Protein AF-A0A946J649-F1 (afdb_monomer_lite)

Secondary structure (DSSP, 8-state):
--HHHHHHHHT-S-PEEPPPS-HHHHHH---EES-HHHHHHHS-HHHHHHHHHHHHHHHTTEEEEEEEETTEEEEEEEEEEEPTT--

Structure (mmCIF, N/CA/C/O backbone):
data_AF-A0A946J649-F1
#
_entry.id   AF-A0A946J649-F1
#
loop_
_atom_site.group_PDB
_atom_site.id
_atom_site.type_symbol
_atom_site.label_atom_id
_atom_site.label_alt_id
_atom_site.label_comp_id
_atom_site.label_asym_id
_atom_site.label_entity_id
_atom_site.label_seq_id
_atom_site.pdbx_PDB_ins_code
_atom_site.Cartn_x
_atom_site.Cartn_y
_atom_site.Cartn_z
_atom_site.occupancy
_atom_site.B_iso_or_equiv
_atom_site.auth_seq_id
_atom_site.auth_comp_id
_atom_site.auth_asym_id
_atom_site.auth_atom_id
_atom_site.pdbx_PDB_model_num
ATOM 1 N N . MET A 1 1 ? 11.176 -27.766 8.942 1.00 48.34 1 MET A N 1
ATOM 2 C CA . MET A 1 1 ? 10.550 -26.524 9.453 1.00 48.34 1 MET A CA 1
ATOM 3 C C . MET A 1 1 ? 11.599 -25.500 9.925 1.00 48.34 1 MET A C 1
ATOM 5 O O . MET A 1 1 ? 11.441 -24.908 10.975 1.00 48.34 1 MET A O 1
ATOM 9 N N . PHE A 1 2 ? 12.675 -25.279 9.158 1.00 43.66 2 PHE A N 1
ATOM 10 C CA . PHE A 1 2 ? 13.710 -24.264 9.458 1.00 43.66 2 PHE A CA 1
ATOM 11 C C . PHE A 1 2 ? 14.081 -23.437 8.213 1.00 43.66 2 PHE A C 1
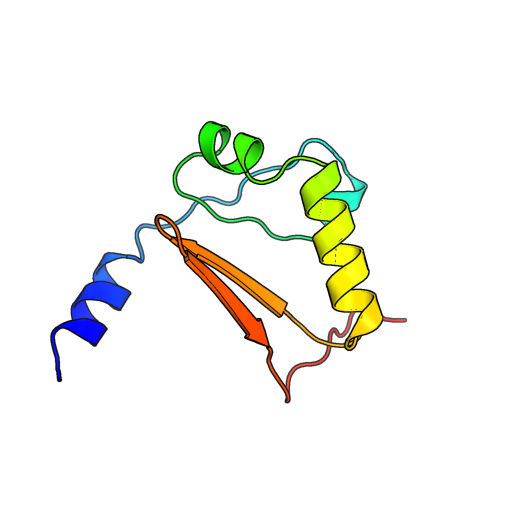ATOM 13 O O . PHE A 1 2 ? 14.396 -22.258 8.322 1.00 43.66 2 PHE A O 1
ATOM 20 N N . PHE A 1 3 ? 13.922 -24.012 7.016 1.00 40.38 3 PHE A N 1
ATOM 21 C CA . PHE A 1 3 ? 14.181 -23.339 5.741 1.00 40.38 3 PHE A CA 1
ATOM 22 C C . PHE A 1 3 ? 13.291 -22.116 5.475 1.00 40.38 3 PHE A C 1
ATOM 24 O O . PHE A 1 3 ? 13.793 -21.117 4.980 1.00 40.38 3 PHE A O 1
ATOM 31 N N . VAL A 1 4 ? 12.009 -22.142 5.860 1.00 49.75 4 VAL A N 1
ATOM 32 C CA . VAL A 1 4 ? 11.088 -21.001 5.667 1.00 49.75 4 VAL A CA 1
ATOM 33 C C . VAL A 1 4 ? 11.525 -19.783 6.488 1.00 49.75 4 VAL A C 1
ATOM 35 O O . VAL A 1 4 ? 11.472 -18.658 6.008 1.00 49.75 4 VAL A O 1
ATOM 38 N N . ILE A 1 5 ? 12.019 -20.010 7.707 1.00 50.28 5 ILE A N 1
ATOM 39 C CA . ILE A 1 5 ? 12.478 -18.941 8.602 1.00 50.28 5 ILE A CA 1
ATOM 40 C C . ILE A 1 5 ? 13.774 -18.318 8.069 1.00 50.28 5 ILE A C 1
ATOM 42 O O . ILE A 1 5 ? 13.903 -17.098 8.074 1.00 50.28 5 ILE A O 1
ATOM 46 N N . TRP A 1 6 ? 14.699 -19.133 7.545 1.00 34.84 6 TRP A N 1
ATOM 47 C CA . TRP A 1 6 ? 15.936 -18.640 6.930 1.00 34.84 6 TRP A CA 1
ATOM 48 C C . TRP A 1 6 ? 15.673 -17.852 5.6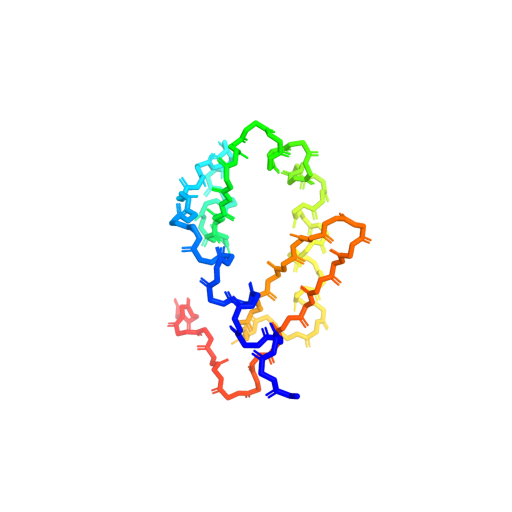38 1.00 34.84 6 TRP A C 1
ATOM 50 O O . TRP A 1 6 ? 16.280 -16.807 5.432 1.00 34.84 6 TRP A O 1
ATOM 60 N N . PHE A 1 7 ? 14.705 -18.290 4.826 1.00 45.66 7 PHE A N 1
ATOM 61 C CA . PHE A 1 7 ? 14.292 -17.595 3.601 1.00 45.66 7 PHE A CA 1
ATOM 62 C C . PHE A 1 7 ? 13.633 -16.238 3.891 1.00 45.66 7 PHE A C 1
ATOM 64 O O . PHE A 1 7 ? 13.904 -15.255 3.211 1.00 45.66 7 PHE A O 1
ATOM 71 N N . ILE A 1 8 ? 12.810 -16.160 4.943 1.00 53.19 8 ILE A N 1
ATOM 72 C CA . ILE A 1 8 ? 12.213 -14.897 5.402 1.00 53.19 8 ILE A CA 1
ATOM 73 C C . ILE A 1 8 ? 13.299 -13.950 5.935 1.00 53.19 8 ILE A C 1
ATOM 75 O O . ILE A 1 8 ? 13.273 -12.762 5.621 1.00 53.19 8 ILE A O 1
ATOM 79 N N . PHE A 1 9 ? 14.276 -14.462 6.694 1.00 49.50 9 PHE A N 1
ATOM 80 C CA . PHE A 1 9 ? 15.379 -13.655 7.228 1.00 49.50 9 PHE A CA 1
ATOM 81 C C . PHE A 1 9 ? 16.339 -13.153 6.142 1.00 49.50 9 PHE A C 1
ATOM 83 O O . PHE A 1 9 ? 16.737 -11.993 6.188 1.00 49.50 9 PHE A O 1
ATOM 90 N N . SER A 1 10 ? 16.690 -13.971 5.142 1.00 50.59 10 SER A N 1
ATOM 91 C CA . SER A 1 10 ? 17.584 -13.540 4.056 1.00 50.59 10 SER A CA 1
ATOM 92 C C . SER A 1 10 ? 16.932 -12.527 3.108 1.00 50.59 10 SER A C 1
ATOM 94 O O . SER A 1 10 ? 17.637 -11.797 2.414 1.00 50.59 10 SER A O 1
ATOM 96 N N . TYR A 1 11 ? 15.595 -12.474 3.068 1.00 51.91 11 TYR A N 1
ATOM 97 C CA . TYR A 1 11 ? 14.833 -11.515 2.262 1.00 51.91 11 TYR A CA 1
ATOM 98 C C . TYR A 1 11 ? 14.760 -10.117 2.888 1.00 51.91 11 TYR A C 1
ATOM 100 O O . TYR A 1 11 ? 14.432 -9.151 2.199 1.00 51.91 11 TYR A O 1
ATOM 108 N N . PHE A 1 12 ? 15.130 -9.970 4.164 1.00 53.69 12 PHE A N 1
ATOM 109 C CA . PHE A 1 12 ? 15.441 -8.664 4.747 1.00 53.69 12 PHE A CA 1
ATOM 110 C C . PHE A 1 12 ? 16.807 -8.166 4.239 1.00 53.69 12 PHE A C 1
ATOM 112 O O . PHE A 1 12 ? 17.702 -7.828 5.007 1.00 53.69 12 PHE A O 1
ATOM 119 N N . ARG A 1 13 ? 16.973 -8.069 2.913 1.00 55.50 13 ARG A N 1
ATOM 120 C CA . ARG A 1 13 ? 17.791 -6.981 2.370 1.00 55.50 13 ARG A CA 1
ATOM 121 C C . ARG A 1 13 ? 17.098 -5.692 2.807 1.00 55.50 13 ARG A C 1
ATOM 123 O O . ARG A 1 13 ? 15.868 -5.633 2.799 1.00 55.50 13 ARG A O 1
ATOM 130 N N . GLU A 1 14 ? 17.857 -4.692 3.245 1.00 65.69 14 GLU A N 1
ATOM 131 C CA . GLU A 1 14 ? 17.301 -3.395 3.641 1.00 65.69 14 GLU A CA 1
ATOM 132 C C . GLU A 1 14 ? 16.556 -2.772 2.452 1.00 65.69 14 GLU A C 1
ATOM 134 O O . GLU A 1 14 ? 17.149 -2.125 1.585 1.00 65.69 14 GLU A O 1
ATOM 139 N N . LYS A 1 15 ? 15.242 -3.009 2.382 1.00 77.56 15 LYS A N 1
ATOM 140 C CA . LYS A 1 15 ? 14.376 -2.396 1.382 1.00 77.56 15 LYS A CA 1
ATOM 141 C C . LYS A 1 15 ? 14.407 -0.893 1.591 1.00 77.56 15 LYS A C 1
ATOM 143 O O . LYS A 1 15 ? 14.248 -0.401 2.709 1.00 77.56 15 LYS A O 1
ATOM 148 N N . LYS A 1 16 ? 14.594 -0.151 0.507 1.00 86.81 16 LYS A N 1
ATOM 149 C CA . LYS A 1 16 ? 14.677 1.306 0.566 1.00 86.81 16 LYS A CA 1
ATOM 150 C C . LYS A 1 16 ? 13.278 1.891 0.482 1.00 86.81 16 LYS A C 1
ATOM 152 O O . LYS A 1 16 ? 12.441 1.395 -0.273 1.00 86.81 16 LYS A O 1
ATOM 157 N N . ARG A 1 17 ? 13.034 2.963 1.241 1.00 89.50 17 ARG A N 1
ATOM 158 C CA . ARG A 1 17 ? 11.810 3.756 1.086 1.00 89.50 17 ARG A CA 1
ATOM 159 C C . ARG A 1 17 ? 11.818 4.381 -0.305 1.00 89.50 17 ARG A C 1
ATOM 161 O O . ARG A 1 17 ? 12.773 5.065 -0.679 1.00 89.50 17 ARG A O 1
ATOM 168 N N . ILE A 1 18 ? 10.760 4.144 -1.064 1.00 89.19 18 ILE A N 1
ATOM 169 C CA . ILE A 1 18 ? 10.588 4.670 -2.415 1.00 89.19 18 ILE A CA 1
ATOM 170 C C . ILE A 1 18 ? 9.654 5.866 -2.324 1.00 89.19 18 ILE A C 1
ATOM 172 O O . ILE A 1 18 ? 8.561 5.751 -1.786 1.00 89.19 18 ILE A O 1
ATOM 176 N N . LYS A 1 19 ? 10.091 7.008 -2.864 1.00 88.75 19 LYS A N 1
ATOM 177 C CA . LYS A 1 19 ? 9.232 8.186 -3.003 1.00 88.75 19 LYS A CA 1
ATOM 178 C C . LYS A 1 19 ? 8.318 8.046 -4.218 1.00 88.75 19 LYS A C 1
ATOM 180 O O . LYS A 1 19 ? 8.796 7.798 -5.334 1.00 88.75 19 LYS A O 1
ATOM 185 N N . LEU A 1 20 ? 7.033 8.246 -3.990 1.00 88.38 20 LEU A N 1
ATOM 186 C CA . LEU A 1 20 ? 5.976 8.379 -4.974 1.00 88.38 20 LEU A CA 1
ATOM 187 C C . LEU A 1 20 ? 5.925 9.817 -5.493 1.00 88.38 20 LEU A C 1
ATOM 189 O O . LEU A 1 20 ? 6.303 10.770 -4.814 1.00 88.38 20 LEU A O 1
ATOM 193 N N . GLU A 1 21 ? 5.482 9.963 -6.736 1.00 83.19 21 GLU A N 1
ATOM 194 C CA . GLU A 1 21 ? 5.405 11.267 -7.405 1.00 83.19 21 GLU A CA 1
ATOM 195 C C . GLU A 1 21 ? 4.170 12.063 -6.970 1.00 83.19 21 GLU A C 1
ATOM 197 O O . GLU A 1 21 ? 4.192 13.291 -6.943 1.00 83.19 21 GLU A O 1
ATOM 202 N N . ASN A 1 22 ? 3.094 11.364 -6.603 1.00 87.06 22 ASN A N 1
ATOM 203 C CA . ASN A 1 22 ? 1.864 11.981 -6.134 1.00 87.06 22 ASN A CA 1
ATOM 204 C C . ASN A 1 22 ? 1.913 12.167 -4.609 1.00 87.06 22 ASN A C 1
ATOM 206 O O . ASN A 1 22 ? 2.010 11.195 -3.857 1.00 87.06 22 ASN A O 1
ATOM 210 N N . ILE A 1 23 ? 1.799 13.421 -4.166 1.00 87.56 23 ILE A N 1
ATOM 211 C CA . ILE A 1 23 ? 1.834 13.799 -2.750 1.00 87.56 23 ILE A CA 1
ATOM 212 C C . ILE A 1 23 ? 0.678 13.216 -1.932 1.00 87.56 23 ILE A C 1
ATOM 214 O O . ILE A 1 23 ? 0.845 12.975 -0.740 1.00 87.56 23 ILE A O 1
ATOM 218 N N . ASP A 1 24 ? -0.475 12.969 -2.552 1.00 87.62 24 ASP A N 1
ATOM 219 C CA . ASP A 1 24 ? -1.610 12.354 -1.870 1.00 87.62 24 ASP A CA 1
ATOM 220 C C . ASP A 1 24 ? -1.297 10.891 -1.555 1.00 87.62 24 ASP A C 1
ATOM 222 O O . ASP A 1 24 ? -1.541 10.429 -0.447 1.00 87.62 24 ASP A O 1
ATOM 226 N N . PHE A 1 25 ? -0.634 10.180 -2.469 1.00 90.06 25 PHE A N 1
ATOM 227 C CA . PHE A 1 25 ? -0.207 8.809 -2.207 1.00 90.06 25 PHE A CA 1
ATOM 228 C C . PHE A 1 25 ? 0.938 8.703 -1.196 1.00 90.06 25 PHE A C 1
ATOM 230 O O . PHE A 1 25 ? 0.959 7.736 -0.446 1.00 90.06 25 PHE A O 1
ATOM 237 N N . GLU A 1 26 ? 1.851 9.676 -1.118 1.00 88.69 26 GLU A N 1
ATOM 238 C CA . GLU A 1 26 ? 2.876 9.704 -0.055 1.00 88.69 26 GLU A CA 1
ATOM 239 C C . GLU A 1 26 ? 2.278 9.816 1.355 1.00 88.69 26 GLU A C 1
ATOM 241 O O . GLU A 1 26 ? 2.925 9.413 2.319 1.00 88.69 26 GLU A O 1
ATOM 246 N N . LYS A 1 27 ? 1.071 10.380 1.493 1.00 87.75 27 LYS A N 1
ATOM 247 C CA . LYS A 1 27 ? 0.366 10.462 2.782 1.00 87.75 27 LYS A CA 1
ATOM 248 C C . LYS A 1 27 ? -0.332 9.153 3.137 1.00 87.75 27 LYS A C 1
ATOM 250 O O . LYS A 1 27 ? -0.411 8.807 4.310 1.00 87.75 27 LYS A O 1
ATOM 255 N N . GLU A 1 28 ? -0.838 8.451 2.127 1.00 87.31 28 GLU A N 1
ATOM 256 C CA . GLU A 1 28 ? -1.613 7.219 2.299 1.00 87.31 28 GLU A CA 1
ATOM 257 C C . GLU A 1 28 ? -0.735 5.959 2.373 1.00 87.31 28 GLU A C 1
ATOM 259 O O . GLU A 1 28 ? -1.119 4.968 2.995 1.00 87.31 28 GLU A O 1
ATOM 264 N N . PHE A 1 29 ? 0.445 5.971 1.743 1.00 90.00 29 PHE A N 1
ATOM 265 C CA . PHE A 1 29 ? 1.291 4.791 1.587 1.00 90.00 29 PHE A CA 1
ATOM 266 C C . PHE A 1 29 ? 2.742 5.051 1.987 1.00 90.00 29 PHE A C 1
ATOM 268 O O . PHE A 1 29 ? 3.399 5.950 1.469 1.00 90.00 29 PHE A O 1
ATOM 275 N N . ASP A 1 30 ? 3.289 4.140 2.792 1.00 90.50 30 ASP A N 1
ATOM 276 C CA . ASP A 1 30 ? 4.732 3.957 2.912 1.00 90.50 30 ASP A CA 1
ATOM 277 C C . ASP A 1 30 ? 5.176 2.767 2.055 1.00 90.50 30 ASP A C 1
ATOM 279 O O . ASP A 1 30 ? 4.841 1.611 2.328 1.00 90.50 30 ASP A O 1
ATOM 283 N N . VAL A 1 31 ? 5.939 3.053 0.997 1.00 90.25 31 VAL A N 1
ATOM 284 C CA . VAL A 1 31 ? 6.377 2.053 0.016 1.00 90.25 31 VAL A CA 1
ATOM 285 C C . VAL A 1 31 ? 7.850 1.713 0.210 1.00 90.25 31 VAL A C 1
ATOM 287 O O . VAL A 1 31 ? 8.715 2.591 0.215 1.00 90.25 31 VAL A O 1
ATOM 290 N N . PHE A 1 32 ? 8.143 0.415 0.299 1.00 90.50 32 PHE A N 1
ATOM 291 C CA . PHE A 1 32 ? 9.498 -0.117 0.431 1.00 90.50 32 PHE A CA 1
ATOM 292 C C . PHE A 1 32 ? 9.775 -1.159 -0.649 1.00 90.50 32 PHE A C 1
ATOM 294 O O . PHE A 1 32 ? 8.984 -2.083 -0.846 1.00 90.50 32 PHE A O 1
ATOM 301 N N . GLY A 1 33 ? 10.925 -1.052 -1.309 1.00 87.88 33 GLY A N 1
ATOM 302 C CA . GLY A 1 33 ? 11.319 -1.988 -2.357 1.00 87.88 33 GLY A CA 1
ATOM 303 C C . GLY A 1 33 ? 12.816 -1.980 -2.636 1.00 87.88 33 GLY A C 1
ATOM 304 O O . GLY A 1 33 ? 13.566 -1.168 -2.091 1.00 87.88 33 GLY A O 1
ATOM 305 N N . ASP A 1 34 ? 13.235 -2.913 -3.486 1.00 85.25 34 ASP A N 1
ATOM 306 C CA . ASP A 1 34 ? 14.635 -3.072 -3.890 1.00 85.25 34 ASP A CA 1
ATOM 307 C C . ASP A 1 34 ? 15.004 -2.144 -5.059 1.00 85.25 34 ASP A C 1
ATOM 309 O O . ASP A 1 34 ? 16.131 -1.655 -5.132 1.00 85.25 34 ASP A O 1
ATOM 313 N N . ASP A 1 35 ? 14.035 -1.851 -5.933 1.00 84.31 35 ASP A N 1
ATOM 314 C CA . ASP A 1 35 ? 14.182 -0.953 -7.079 1.00 84.31 35 ASP A CA 1
ATOM 315 C C . ASP A 1 35 ? 12.967 -0.019 -7.196 1.00 84.31 35 ASP A C 1
ATOM 317 O O . ASP A 1 35 ? 11.818 -0.452 -7.327 1.00 84.31 35 ASP A O 1
ATOM 321 N N . GLY A 1 36 ? 13.227 1.289 -7.157 1.00 78.81 36 GLY A N 1
ATOM 322 C CA . GLY A 1 36 ? 12.205 2.321 -7.297 1.00 78.81 36 GLY A CA 1
ATOM 323 C C . GLY A 1 36 ? 11.612 2.428 -8.703 1.00 78.81 36 GLY A C 1
ATOM 324 O O . GLY A 1 36 ? 10.488 2.906 -8.835 1.00 78.81 36 GLY A O 1
ATOM 325 N N . ILE A 1 37 ? 12.323 2.007 -9.752 1.00 83.12 37 ILE A N 1
ATOM 326 C CA . ILE A 1 37 ? 11.812 2.034 -11.128 1.00 83.12 37 ILE A CA 1
ATOM 327 C C . ILE A 1 37 ? 10.803 0.901 -11.321 1.00 83.12 37 ILE A C 1
ATOM 329 O O . ILE A 1 37 ? 9.655 1.165 -11.681 1.00 83.12 37 ILE A O 1
ATOM 333 N N . GLU A 1 38 ? 11.186 -0.341 -11.016 1.00 82.56 38 GLU A N 1
ATOM 334 C CA . GLU A 1 38 ? 10.286 -1.497 -11.133 1.00 82.56 38 GLU A CA 1
ATOM 335 C C . GLU A 1 38 ? 9.063 -1.370 -10.216 1.00 82.56 38 GLU A C 1
ATOM 337 O O . GLU A 1 38 ? 7.935 -1.630 -10.636 1.00 82.56 38 GLU A O 1
ATOM 342 N N . SER A 1 39 ? 9.247 -0.860 -8.994 1.00 85.75 39 SER A N 1
ATOM 343 C CA . SER A 1 39 ? 8.125 -0.660 -8.069 1.00 85.75 39 SER A CA 1
ATOM 344 C C . SER A 1 39 ? 7.090 0.333 -8.610 1.00 85.75 39 SER A C 1
ATOM 346 O O . SER A 1 39 ? 5.895 0.107 -8.446 1.00 85.75 39 SER A O 1
ATOM 348 N N . ARG A 1 40 ? 7.510 1.408 -9.298 1.00 82.56 40 ARG A N 1
ATOM 349 C CA . ARG A 1 40 ? 6.583 2.392 -9.895 1.00 82.56 40 ARG A CA 1
ATOM 350 C C . ARG A 1 40 ? 5.815 1.844 -11.097 1.00 82.56 40 ARG A C 1
ATOM 352 O O . ARG A 1 40 ? 4.684 2.266 -11.320 1.00 82.56 40 ARG A O 1
ATOM 359 N N . LYS A 1 41 ? 6.380 0.886 -11.842 1.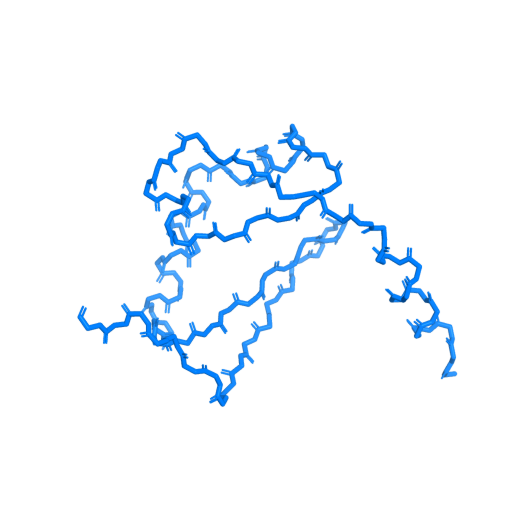00 86.62 41 LYS A N 1
ATOM 360 C CA . LYS A 1 41 ? 5.655 0.196 -12.927 1.00 86.62 41 LYS A CA 1
ATOM 361 C C . LYS A 1 41 ? 4.458 -0.584 -12.391 1.00 86.62 41 LYS A C 1
ATOM 363 O O . LYS A 1 41 ? 3.414 -0.622 -13.033 1.00 86.62 41 LYS A O 1
ATOM 368 N N . LEU A 1 42 ? 4.609 -1.189 -11.216 1.00 87.19 42 LEU A N 1
ATOM 369 C CA . LEU A 1 42 ? 3.537 -1.918 -10.547 1.00 87.19 42 LEU A CA 1
ATOM 370 C C . LEU A 1 42 ? 2.573 -0.964 -9.819 1.00 87.19 42 LEU A C 1
ATOM 372 O O . LEU A 1 42 ? 1.354 -1.081 -9.943 1.00 87.19 42 LEU A O 1
ATOM 376 N N . LEU A 1 43 ? 3.112 0.037 -9.121 1.00 88.94 43 LEU A N 1
ATOM 377 C CA . LEU A 1 43 ? 2.366 1.040 -8.357 1.00 88.94 43 LEU A CA 1
ATOM 378 C C . LEU A 1 43 ? 1.904 2.216 -9.225 1.00 88.94 43 LEU A C 1
ATOM 380 O O . LEU A 1 43 ? 2.106 3.383 -8.895 1.00 88.94 43 LEU A O 1
ATOM 384 N N . THR A 1 44 ? 1.253 1.911 -10.347 1.00 90.06 44 THR A N 1
ATOM 385 C CA . THR A 1 44 ? 0.630 2.955 -11.171 1.00 90.06 44 THR A CA 1
ATOM 386 C C . THR A 1 44 ? -0.466 3.681 -10.382 1.00 90.06 44 THR A C 1
ATOM 388 O O . THR A 1 44 ? -1.149 3.044 -9.571 1.00 90.06 44 THR A O 1
ATOM 391 N N . PRO A 1 45 ? -0.740 4.970 -10.667 1.00 90.38 45 PRO A N 1
ATOM 392 C CA . PRO A 1 45 ? -1.795 5.713 -9.978 1.00 90.38 45 PRO A CA 1
ATOM 393 C C . PRO A 1 45 ? -3.150 4.993 -9.973 1.00 90.38 45 PRO A C 1
ATOM 395 O O . PRO A 1 45 ? -3.788 4.870 -8.933 1.00 90.38 45 PRO A O 1
ATOM 398 N N . SER A 1 46 ? -3.557 4.428 -11.117 1.00 91.62 46 SER A N 1
ATOM 399 C CA . SER A 1 46 ? -4.818 3.678 -11.232 1.00 91.62 46 SER A CA 1
ATOM 400 C C . SER A 1 46 ? -4.881 2.456 -10.311 1.00 91.62 46 SER A C 1
ATOM 402 O O . SER A 1 46 ? -5.941 2.127 -9.782 1.00 91.62 46 SER A O 1
ATOM 404 N N . PHE A 1 47 ? -3.754 1.771 -10.110 1.00 91.25 47 PHE A N 1
ATOM 405 C CA . PHE A 1 47 ? -3.682 0.624 -9.220 1.00 91.25 47 PHE A CA 1
ATOM 406 C C . PHE A 1 47 ? -3.728 1.060 -7.758 1.00 91.25 47 PHE A C 1
ATOM 408 O O . PHE A 1 47 ? -4.496 0.491 -6.989 1.00 91.25 47 PHE A O 1
ATOM 415 N N . MET A 1 48 ? -2.995 2.115 -7.401 1.00 92.00 48 MET A N 1
ATOM 416 C CA . MET A 1 48 ? -3.003 2.662 -6.045 1.00 92.00 48 MET A CA 1
ATOM 417 C C . MET A 1 48 ? -4.392 3.164 -5.632 1.00 92.00 48 MET A C 1
ATOM 419 O O . MET A 1 48 ? -4.846 2.830 -4.542 1.00 92.00 48 MET A O 1
ATOM 423 N N . TYR A 1 49 ? -5.128 3.845 -6.518 1.00 93.50 49 TYR A N 1
ATOM 424 C CA . TYR A 1 49 ? -6.521 4.225 -6.242 1.00 93.50 49 TYR A CA 1
ATOM 425 C C . TYR A 1 49 ? -7.415 3.011 -5.964 1.00 93.50 49 TYR A C 1
ATOM 427 O O . TYR A 1 49 ? -8.192 3.025 -5.013 1.00 93.50 49 TYR A O 1
ATOM 435 N N . ARG A 1 50 ? -7.255 1.915 -6.720 1.00 93.00 50 ARG A N 1
ATOM 436 C CA . ARG A 1 50 ? -7.997 0.672 -6.451 1.00 93.00 50 ARG A CA 1
ATOM 437 C C . ARG A 1 50 ? -7.669 0.074 -5.082 1.00 93.00 50 ARG A C 1
ATOM 439 O O . ARG A 1 50 ? -8.560 -0.500 -4.461 1.00 93.00 50 ARG A O 1
ATOM 446 N N . LEU A 1 51 ? -6.428 0.200 -4.607 1.00 91.38 51 LEU A N 1
ATOM 447 C CA . LEU A 1 51 ? -6.042 -0.247 -3.264 1.00 91.38 51 LEU A CA 1
ATOM 448 C C . LEU A 1 51 ? -6.705 0.604 -2.174 1.00 91.38 51 LEU A C 1
ATOM 450 O O . LEU A 1 51 ? -7.216 0.044 -1.204 1.00 91.38 51 LEU A O 1
ATOM 454 N N . VAL A 1 52 ? -6.757 1.927 -2.360 1.00 90.00 52 VAL A N 1
ATOM 455 C CA . VAL A 1 52 ? -7.473 2.845 -1.456 1.00 90.00 52 VAL A CA 1
ATOM 456 C C . VAL A 1 52 ? -8.961 2.486 -1.398 1.00 90.00 52 VAL A C 1
ATOM 458 O O . VAL A 1 52 ? -9.503 2.257 -0.317 1.00 90.00 52 VAL A O 1
ATOM 461 N N . ASP A 1 53 ? -9.613 2.344 -2.553 1.00 92.38 53 ASP A N 1
ATOM 462 C CA . ASP A 1 53 ? -11.029 1.970 -2.637 1.00 92.38 53 ASP A CA 1
ATOM 463 C C . ASP A 1 53 ? -11.313 0.618 -1.976 1.00 92.38 53 ASP A C 1
ATOM 465 O O . ASP A 1 53 ? -12.325 0.442 -1.295 1.00 92.38 53 ASP A O 1
ATOM 469 N N . PHE A 1 54 ? -10.420 -0.351 -2.171 1.00 90.44 54 PHE A N 1
ATOM 470 C CA . PHE A 1 54 ? -10.517 -1.670 -1.562 1.00 90.44 54 PHE A CA 1
ATOM 471 C C . PHE A 1 54 ? -10.468 -1.595 -0.029 1.00 90.44 54 PHE A C 1
ATOM 473 O O . PHE A 1 54 ? -11.348 -2.140 0.641 1.00 90.44 54 PHE A O 1
ATOM 480 N N . VAL A 1 55 ? -9.492 -0.876 0.531 1.00 88.25 55 VAL A N 1
ATOM 481 C CA . VAL A 1 55 ? -9.366 -0.678 1.983 1.00 88.25 55 VAL A CA 1
ATOM 482 C C . VAL A 1 55 ? -10.584 0.056 2.549 1.00 88.25 55 VAL A C 1
ATOM 484 O O . VAL A 1 55 ? -11.115 -0.347 3.591 1.00 88.25 55 VAL A O 1
ATOM 487 N N . ASN A 1 56 ? -11.078 1.069 1.832 1.00 88.31 56 ASN A N 1
ATOM 488 C CA . ASN A 1 56 ? -12.259 1.839 2.215 1.00 88.31 56 ASN A CA 1
ATOM 489 C C . ASN A 1 56 ? -13.534 0.995 2.274 1.00 88.31 56 ASN A C 1
ATOM 491 O O . ASN A 1 56 ? -14.347 1.185 3.180 1.00 88.31 56 ASN A O 1
ATOM 495 N N . LYS A 1 57 ? -13.688 0.032 1.358 1.00 90.69 57 LYS A N 1
ATOM 496 C CA . LYS A 1 57 ? -14.831 -0.893 1.336 1.00 90.69 57 LYS A CA 1
ATOM 497 C C . LYS A 1 57 ? -14.790 -1.935 2.450 1.00 90.69 57 LYS A C 1
ATOM 499 O O . LYS A 1 57 ? -15.848 -2.394 2.870 1.00 90.69 57 LYS A O 1
ATOM 504 N N . ILE A 1 58 ? -13.602 -2.326 2.912 1.00 87.19 58 ILE A N 1
ATOM 505 C CA . ILE A 1 58 ? -13.458 -3.351 3.953 1.00 87.19 58 ILE A CA 1
ATOM 506 C C . ILE A 1 58 ? -13.516 -2.717 5.341 1.00 87.19 58 ILE A C 1
ATOM 508 O O . ILE A 1 58 ? -14.445 -2.974 6.102 1.00 87.19 58 ILE A O 1
ATOM 512 N N . ASN A 1 59 ? -12.507 -1.916 5.692 1.00 83.25 59 ASN A N 1
ATOM 513 C CA . ASN A 1 59 ? -12.420 -1.207 6.966 1.00 83.25 59 ASN A CA 1
ATOM 514 C C . ASN A 1 59 ? -11.246 -0.217 6.925 1.00 83.25 59 ASN A C 1
ATOM 516 O O . ASN A 1 59 ? -10.110 -0.601 7.210 1.00 83.25 59 ASN A O 1
ATOM 520 N N . HIS A 1 60 ? -11.522 1.049 6.614 1.00 80.25 60 HIS A N 1
ATOM 521 C CA . HIS A 1 60 ? -10.511 2.108 6.475 1.00 80.25 60 HIS A CA 1
ATOM 522 C C . HIS A 1 60 ? -9.765 2.455 7.775 1.00 80.25 60 HIS A C 1
ATOM 524 O O . HIS A 1 60 ? -8.700 3.060 7.738 1.00 80.25 60 HIS A O 1
ATOM 530 N N . LYS A 1 61 ? -10.280 2.062 8.948 1.00 81.62 61 LYS A N 1
ATOM 531 C CA . LYS A 1 61 ? -9.647 2.373 10.246 1.00 81.62 61 LYS A CA 1
ATOM 532 C C . LYS A 1 61 ? -8.471 1.457 10.582 1.00 81.62 61 LYS A C 1
ATOM 534 O O . LYS A 1 61 ? -7.923 1.523 11.683 1.00 81.62 61 LYS A O 1
ATOM 539 N N . ARG A 1 62 ? -8.124 0.538 9.686 1.00 78.81 62 ARG A N 1
ATOM 540 C CA . ARG A 1 62 ? -7.197 -0.564 9.942 1.00 78.81 62 ARG A CA 1
ATOM 541 C C . ARG A 1 62 ? -5.947 -0.420 9.097 1.00 78.81 62 ARG A C 1
ATOM 543 O O . ARG A 1 62 ? -5.979 0.162 8.020 1.00 78.81 62 ARG A O 1
ATOM 550 N N . VAL A 1 63 ? -4.857 -0.985 9.602 1.00 82.19 63 VAL A N 1
ATOM 551 C CA . VAL A 1 63 ? -3.582 -1.022 8.886 1.00 82.19 63 VAL A CA 1
ATOM 552 C C . VAL A 1 63 ? -3.551 -2.257 7.995 1.00 82.19 63 VAL A C 1
ATOM 554 O O . VAL A 1 63 ? -3.740 -3.379 8.479 1.00 82.19 63 VAL A O 1
ATOM 557 N N . TYR A 1 64 ? -3.283 -2.037 6.712 1.00 87.25 64 TYR A N 1
ATOM 558 C CA . TYR A 1 64 ? -3.070 -3.089 5.727 1.00 87.25 64 TYR A CA 1
ATOM 559 C C . TYR A 1 64 ? -1.614 -3.059 5.293 1.00 87.25 64 TYR A C 1
ATOM 561 O O . TYR A 1 64 ? -1.080 -2.011 4.942 1.00 87.25 64 TYR A O 1
ATOM 569 N N . GLU A 1 65 ? -0.981 -4.222 5.313 1.00 89.44 65 GLU A N 1
ATOM 570 C CA . GLU A 1 65 ? 0.353 -4.417 4.765 1.00 89.44 65 GLU A CA 1
ATOM 571 C C . GLU A 1 65 ? 0.205 -5.250 3.492 1.00 89.44 65 GLU A C 1
ATOM 573 O O . GLU A 1 65 ? -0.423 -6.313 3.495 1.00 89.44 65 GLU A O 1
ATOM 578 N N . MET A 1 66 ? 0.754 -4.747 2.392 1.00 89.75 66 MET A N 1
ATOM 579 C CA . MET A 1 66 ? 0.644 -5.355 1.071 1.00 89.75 66 MET A CA 1
ATOM 580 C C . MET A 1 66 ? 2.031 -5.743 0.577 1.00 89.75 66 MET A C 1
ATOM 582 O O . MET A 1 66 ? 2.954 -4.930 0.617 1.00 89.75 66 MET A O 1
ATOM 586 N N . PHE A 1 67 ? 2.179 -6.977 0.099 1.00 89.31 67 PHE A N 1
ATOM 587 C CA . PHE A 1 67 ? 3.457 -7.502 -0.367 1.00 89.31 67 PHE A CA 1
ATOM 588 C C . PHE A 1 67 ? 3.314 -8.080 -1.769 1.00 89.31 67 PHE A C 1
ATOM 590 O O . PHE A 1 67 ? 2.418 -8.879 -2.034 1.00 89.31 67 PHE A O 1
ATOM 597 N N . PHE A 1 68 ? 4.240 -7.697 -2.641 1.00 87.50 68 PHE A N 1
ATOM 598 C CA . PHE A 1 68 ? 4.384 -8.244 -3.984 1.00 87.50 68 PHE A CA 1
ATOM 599 C C . PHE A 1 68 ? 5.641 -9.107 -4.016 1.00 87.50 68 PHE A C 1
ATOM 601 O O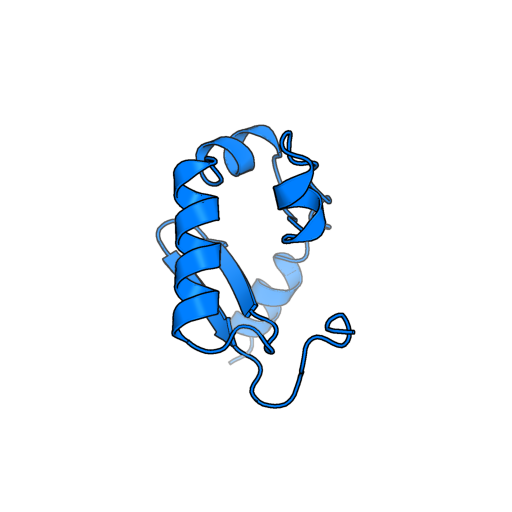 . PHE A 1 68 ? 6.710 -8.656 -3.594 1.00 87.50 68 PHE A O 1
ATOM 608 N N . HIS A 1 69 ? 5.503 -10.348 -4.473 1.00 85.06 69 HIS A N 1
ATOM 609 C CA . HIS A 1 69 ? 6.621 -11.268 -4.641 1.00 85.06 69 HIS A CA 1
ATOM 610 C C . HIS A 1 69 ? 6.337 -12.194 -5.821 1.00 85.06 69 HIS A C 1
ATOM 612 O O . HIS A 1 69 ? 5.340 -12.917 -5.815 1.00 85.06 69 HIS A O 1
ATOM 618 N N . ASP A 1 70 ? 7.200 -12.141 -6.834 1.00 85.19 70 ASP A N 1
ATOM 619 C CA . ASP A 1 70 ? 6.998 -12.794 -8.126 1.00 85.19 70 ASP A CA 1
ATOM 620 C C . ASP A 1 70 ? 5.594 -12.503 -8.689 1.00 85.19 70 ASP A C 1
ATOM 622 O O . ASP A 1 70 ? 5.232 -11.346 -8.903 1.00 85.19 70 ASP A O 1
ATOM 626 N N . ASN A 1 71 ? 4.777 -13.542 -8.875 1.00 85.88 71 ASN A N 1
ATOM 627 C CA . ASN A 1 71 ? 3.405 -13.440 -9.378 1.00 85.88 71 ASN A CA 1
ATOM 628 C C . ASN A 1 71 ? 2.348 -13.462 -8.263 1.00 85.88 71 ASN A C 1
ATOM 630 O O . ASN A 1 71 ? 1.160 -13.637 -8.539 1.00 85.88 71 ASN A O 1
ATOM 634 N N . TYR A 1 72 ? 2.764 -13.308 -7.006 1.00 87.38 72 TYR A N 1
ATOM 635 C CA . TYR A 1 72 ? 1.879 -13.344 -5.852 1.00 87.38 72 TYR A CA 1
ATOM 636 C C . TYR A 1 72 ? 1.709 -11.963 -5.226 1.00 87.38 72 TYR A C 1
ATOM 638 O O . TYR A 1 72 ? 2.658 -11.198 -5.031 1.00 87.38 72 TYR A O 1
ATOM 646 N N . PHE A 1 73 ? 0.463 -11.686 -4.857 1.00 87.88 73 PHE A N 1
ATOM 647 C CA . PHE A 1 73 ? 0.072 -10.542 -4.052 1.00 87.88 73 PHE A CA 1
ATOM 648 C C . PHE A 1 73 ? -0.449 -11.039 -2.706 1.00 87.88 73 PHE A C 1
ATOM 650 O O . PHE A 1 73 ? -1.424 -11.791 -2.649 1.00 87.88 73 PHE A O 1
ATOM 657 N N . TYR A 1 74 ? 0.196 -10.611 -1.626 1.00 89.94 74 TYR A N 1
ATOM 658 C CA . TYR A 1 74 ? -0.194 -10.947 -0.264 1.00 89.94 74 TYR A CA 1
ATOM 659 C C . TYR A 1 74 ? -0.769 -9.720 0.427 1.00 89.94 74 TYR A C 1
ATOM 661 O O . TYR A 1 74 ? -0.152 -8.654 0.449 1.00 89.94 74 TYR A O 1
ATOM 669 N N . LEU A 1 75 ? -1.929 -9.902 1.051 1.00 89.19 75 LEU A N 1
ATOM 670 C CA . LEU A 1 75 ? -2.559 -8.904 1.897 1.00 89.19 75 LEU A CA 1
ATOM 671 C C . LEU A 1 75 ? -2.543 -9.401 3.337 1.00 89.19 75 LEU A C 1
ATOM 673 O O . LEU A 1 75 ? -3.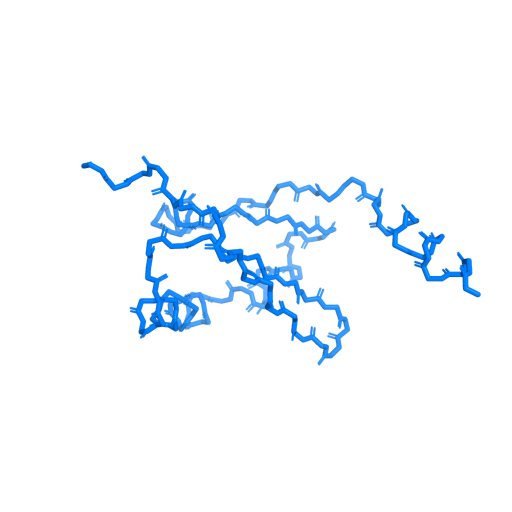180 -10.401 3.671 1.00 89.19 75 LEU A O 1
ATOM 677 N N . LYS A 1 76 ? -1.842 -8.674 4.199 1.00 88.06 76 LYS A N 1
ATOM 678 C CA . LYS A 1 76 ? -1.884 -8.875 5.640 1.00 88.06 76 LYS A CA 1
ATOM 679 C C . LYS A 1 76 ? -2.741 -7.782 6.254 1.00 88.06 76 LYS A C 1
ATOM 681 O O . LYS A 1 76 ? -2.501 -6.591 6.076 1.00 88.06 76 LYS A O 1
ATOM 686 N N . TYR A 1 77 ? -3.732 -8.215 7.014 1.00 81.44 77 TYR A N 1
ATOM 687 C CA . TYR A 1 77 ? -4.630 -7.346 7.750 1.00 81.44 77 TYR A CA 1
ATOM 688 C C . TYR A 1 77 ? -4.452 -7.583 9.250 1.00 81.44 77 TYR A C 1
ATOM 690 O O . TYR A 1 77 ? -4.459 -8.728 9.708 1.00 81.44 77 TYR A O 1
ATOM 698 N N . ASN A 1 78 ? -4.283 -6.507 10.021 1.00 77.12 78 ASN A N 1
ATOM 699 C CA . ASN A 1 78 ? -4.142 -6.595 11.470 1.00 77.12 78 ASN A CA 1
ATOM 700 C C . ASN A 1 78 ? -5.466 -6.254 12.177 1.00 77.12 78 ASN A C 1
ATOM 702 O O . ASN A 1 78 ? -5.878 -5.096 12.230 1.00 77.12 78 ASN A O 1
ATOM 706 N N . PHE A 1 79 ? -6.101 -7.266 12.777 1.00 69.62 79 PHE A N 1
ATOM 707 C CA . PHE A 1 79 ? -7.368 -7.132 13.512 1.00 69.62 79 PHE A CA 1
ATOM 708 C C . PHE A 1 79 ? -7.272 -6.244 14.763 1.00 69.62 79 PHE A C 1
ATOM 710 O O . PHE A 1 79 ? -8.280 -5.697 15.209 1.00 69.62 79 PHE A O 1
ATOM 717 N N . LEU A 1 80 ? -6.081 -6.101 15.348 1.00 70.25 80 LEU A N 1
ATOM 718 C CA . LEU A 1 80 ? -5.879 -5.431 16.637 1.00 70.25 80 LEU A CA 1
ATOM 719 C C . LEU A 1 80 ? -5.293 -4.024 16.490 1.00 70.25 80 LEU A C 1
ATOM 721 O O . LEU A 1 80 ? -5.468 -3.195 17.376 1.00 70.25 80 LEU A O 1
ATOM 725 N N . LYS A 1 81 ? -4.637 -3.727 15.363 1.00 65.81 81 LYS A N 1
ATOM 726 C CA . LYS A 1 81 ? -4.020 -2.422 15.102 1.00 65.81 81 LYS A CA 1
ATOM 727 C C . LYS A 1 81 ? -4.991 -1.506 14.354 1.00 65.81 81 LYS A C 1
ATOM 729 O O . LYS A 1 81 ? -5.460 -1.834 13.263 1.00 65.81 81 LYS A O 1
ATOM 734 N N . THR A 1 82 ? -5.302 -0.356 14.942 1.00 61.38 82 THR A N 1
ATOM 735 C CA . THR A 1 82 ? -6.074 0.722 14.307 1.00 61.38 82 THR A CA 1
ATOM 736 C C . THR A 1 82 ? -5.149 1.856 13.886 1.00 61.38 82 THR A C 1
ATOM 738 O O . THR A 1 82 ? -4.156 2.127 14.560 1.00 61.38 82 THR A O 1
ATOM 741 N N . ASN A 1 83 ? -5.465 2.526 12.779 1.00 60.72 83 ASN A N 1
ATOM 742 C CA . ASN A 1 83 ? -4.776 3.752 12.391 1.00 60.72 83 ASN A CA 1
ATOM 743 C C . ASN A 1 83 ? -5.123 4.856 13.399 1.00 60.72 83 ASN A C 1
ATOM 745 O O . ASN A 1 83 ? -6.280 5.247 13.516 1.00 60.72 83 ASN A O 1
ATOM 749 N N . HIS A 1 84 ? -4.122 5.361 14.123 1.00 55.16 84 HIS A N 1
ATOM 750 C CA . HIS A 1 84 ? -4.277 6.472 15.075 1.00 55.16 84 HIS A CA 1
ATOM 751 C C . HIS A 1 84 ? -4.348 7.855 14.394 1.00 55.16 84 HIS A C 1
ATOM 753 O O . HIS A 1 84 ? -4.334 8.870 15.079 1.00 55.16 84 HIS A O 1
ATOM 759 N N . TYR A 1 85 ? -4.440 7.899 13.061 1.00 52.69 85 TYR A N 1
ATOM 760 C CA . TYR A 1 85 ? -4.441 9.130 12.263 1.00 52.69 85 TYR A CA 1
ATOM 761 C C . TYR A 1 85 ? -5.839 9.649 11.888 1.00 52.69 85 TYR A C 1
ATOM 763 O O . TY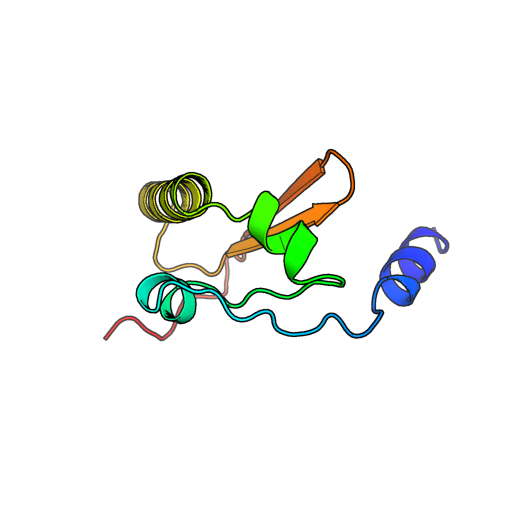R A 1 85 ? -5.936 10.585 11.105 1.00 52.69 85 TYR A O 1
ATOM 771 N N . SER A 1 86 ? -6.926 9.090 12.438 1.00 42.25 86 SER A N 1
ATOM 772 C CA . SER A 1 86 ? -8.254 9.706 12.313 1.00 42.25 86 SER A CA 1
ATOM 773 C C . SER A 1 86 ? -8.563 10.570 13.539 1.00 42.25 86 SER A C 1
ATOM 775 O O . SER A 1 86 ? -9.148 10.077 14.506 1.00 42.25 86 SER A O 1
ATOM 777 N N . ASN A 1 87 ? -8.159 11.836 13.486 1.00 38.66 87 ASN A N 1
ATOM 778 C CA . ASN A 1 87 ? -8.810 12.945 14.184 1.00 38.66 87 ASN A CA 1
ATOM 779 C C . ASN A 1 87 ? -8.941 14.101 13.199 1.00 38.66 87 ASN A C 1
ATOM 781 O O . ASN A 1 87 ? -7.898 14.469 12.615 1.00 38.66 87 ASN A O 1
#

Foldseek 3Di:
DCVVVVVVVVVPPPFDFADDPDPVVVVVDGDTHDDNVVVCVVVDVVVSVVVCVVCVVPPVQWDWDWDDDDPDIDIDTDPPDGDPPDD

pLDDT: mean 78.05, std 16.34, range [34.84, 93.5]

Sequence (87 aa):
MFFVIWFIFSYFREKKRIKLENIDFEKEFDVFGDDGIESRKLLTPSFMYRLVDFVNKINHKRVYEMFFHDNYFYLKYNFLKTNHYSN

Radius of gyration: 14.54 Å; chains: 1; bounding box: 33×40×30 Å